Protein AF-A0A6J6MJ21-F1 (afdb_monomer_lite)

Organism: NCBI:txid449393

Structure (mmCIF, N/CA/C/O backbone):
data_AF-A0A6J6MJ21-F1
#
_entry.id   AF-A0A6J6MJ21-F1
#
loop_
_atom_site.group_PDB
_atom_site.id
_atom_site.type_symbol
_atom_site.label_atom_id
_atom_site.label_alt_id
_atom_site.label_comp_id
_atom_site.label_asym_id
_atom_site.label_entity_id
_atom_site.label_seq_id
_atom_site.pdbx_PDB_ins_code
_atom_site.Cartn_x
_atom_site.Cartn_y
_atom_site.Cartn_z
_atom_site.occupancy
_atom_site.B_iso_or_equiv
_atom_site.auth_seq_id
_atom_site.auth_comp_id
_atom_site.auth_asym_id
_atom_site.auth_atom_id
_atom_site.pdbx_PDB_model_num
ATOM 1 N N . MET A 1 1 ? -15.163 4.787 15.347 1.00 87.69 1 MET A N 1
ATOM 2 C CA . MET A 1 1 ? -14.493 4.400 16.599 1.00 87.69 1 MET A CA 1
ATOM 3 C C . MET A 1 1 ? -15.263 3.342 17.359 1.00 87.69 1 MET A C 1
ATOM 5 O O . MET A 1 1 ? -14.630 2.357 17.678 1.00 87.69 1 MET A O 1
ATOM 9 N N . ILE A 1 2 ? -16.576 3.488 17.597 1.00 92.56 2 ILE A N 1
ATOM 10 C CA . ILE A 1 2 ? -17.395 2.430 18.234 1.00 92.56 2 ILE A CA 1
ATOM 11 C C . ILE A 1 2 ? -17.292 1.111 17.453 1.00 92.56 2 ILE A C 1
ATOM 13 O O . ILE A 1 2 ? -16.678 0.180 17.941 1.00 92.56 2 ILE A O 1
ATOM 17 N N . GLU A 1 3 ? -17.732 1.091 16.193 1.00 94.50 3 GLU A N 1
ATOM 18 C CA . GLU A 1 3 ? -17.704 -0.125 15.356 1.00 94.50 3 GLU A CA 1
ATOM 19 C C . GLU A 1 3 ? -16.303 -0.737 15.196 1.00 94.50 3 GLU A C 1
ATOM 21 O O . GLU A 1 3 ? -16.155 -1.952 15.185 1.00 94.50 3 GLU A O 1
ATOM 26 N N . ILE A 1 4 ? -15.259 0.096 15.097 1.00 91.94 4 ILE A N 1
ATOM 27 C CA . ILE A 1 4 ? -13.866 -0.373 15.001 1.00 91.94 4 ILE A CA 1
ATOM 28 C C . ILE A 1 4 ? -13.448 -1.057 16.309 1.00 91.94 4 ILE A C 1
ATOM 30 O O . ILE A 1 4 ? -12.851 -2.125 16.263 1.00 91.94 4 ILE A O 1
ATOM 34 N N . ALA A 1 5 ? -13.773 -0.464 17.463 1.00 93.38 5 ALA A N 1
ATOM 35 C CA . ALA A 1 5 ? -13.488 -1.043 18.775 1.00 93.38 5 ALA A CA 1
ATOM 36 C C . ALA A 1 5 ? -14.242 -2.362 18.979 1.00 93.38 5 ALA A C 1
ATOM 38 O O . ALA A 1 5 ? -13.639 -3.348 19.397 1.00 93.38 5 ALA A O 1
ATOM 39 N N . ASP A 1 6 ? -15.527 -2.383 18.621 1.00 95.62 6 ASP A N 1
ATOM 40 C CA . ASP A 1 6 ? -16.387 -3.554 18.758 1.00 95.62 6 ASP A CA 1
ATOM 41 C C . ASP A 1 6 ? -15.892 -4.702 17.864 1.00 95.62 6 ASP A C 1
ATOM 43 O O . ASP A 1 6 ? -15.687 -5.814 18.347 1.00 95.62 6 ASP A O 1
ATOM 47 N N . ASN A 1 7 ? -15.599 -4.443 16.584 1.00 94.94 7 ASN A N 1
ATOM 48 C CA . ASN A 1 7 ? -15.073 -5.464 15.671 1.00 94.94 7 ASN A CA 1
ATOM 49 C C . ASN A 1 7 ? -13.684 -5.964 16.087 1.00 94.94 7 ASN A C 1
ATOM 51 O O . ASN A 1 7 ? -13.403 -7.155 15.984 1.00 94.94 7 ASN A O 1
ATOM 55 N N . ALA A 1 8 ? -12.821 -5.071 16.576 1.00 92.38 8 ALA A N 1
ATOM 56 C CA . ALA A 1 8 ? -11.487 -5.430 17.052 1.00 92.38 8 ALA A CA 1
ATOM 57 C C . ALA A 1 8 ? -11.488 -6.042 18.466 1.00 92.38 8 ALA A C 1
ATOM 59 O O . ALA A 1 8 ? -10.429 -6.439 18.945 1.00 92.38 8 ALA A O 1
ATOM 60 N N . GLN A 1 9 ? -12.647 -6.120 19.136 1.00 95.81 9 GLN A N 1
ATOM 61 C CA . GLN A 1 9 ? -12.798 -6.633 20.503 1.00 95.81 9 GLN A CA 1
ATOM 62 C C . GLN A 1 9 ? -11.875 -5.925 21.516 1.00 95.81 9 GLN A C 1
ATOM 64 O O . GLN A 1 9 ? -11.331 -6.538 22.435 1.00 95.81 9 GLN A O 1
ATOM 69 N N . VAL A 1 10 ? -11.708 -4.609 21.362 1.00 94.44 10 VAL A N 1
ATOM 70 C CA . VAL A 1 10 ? -10.941 -3.754 22.281 1.00 94.44 10 VAL A CA 1
ATOM 71 C C . VAL A 1 10 ? -11.827 -2.665 22.867 1.00 94.44 10 VAL A C 1
ATOM 73 O O . VAL A 1 10 ? -12.847 -2.285 22.297 1.00 94.44 10 VAL A O 1
ATOM 76 N N . SER A 1 11 ? -11.434 -2.104 24.011 1.00 95.50 11 SER A N 1
ATOM 77 C CA . SER A 1 11 ? -12.180 -0.978 24.571 1.00 95.50 11 SER A CA 1
ATOM 78 C C . SER A 1 11 ? -12.059 0.262 23.676 1.00 95.50 11 SER A C 1
ATOM 80 O O . SER A 1 11 ? -11.003 0.546 23.104 1.00 95.50 11 SER A O 1
ATOM 82 N N . ARG A 1 12 ? -13.117 1.081 23.623 1.00 93.31 12 ARG A N 1
ATOM 83 C CA . ARG A 1 12 ? -13.054 2.396 22.962 1.00 93.31 12 ARG A CA 1
ATOM 84 C C . ARG A 1 12 ? -11.950 3.278 23.546 1.00 93.31 12 ARG A C 1
ATOM 86 O O . ARG A 1 12 ? -11.306 4.004 22.798 1.00 93.31 12 ARG A O 1
ATOM 93 N N . ALA A 1 13 ? -11.743 3.210 24.864 1.00 94.19 13 ALA A N 1
ATOM 94 C CA . ALA A 1 13 ? -10.707 3.972 25.555 1.00 94.19 13 ALA A CA 1
ATOM 95 C C . ALA A 1 13 ? -9.310 3.621 25.028 1.00 94.19 13 ALA A C 1
ATOM 97 O O . ALA A 1 13 ? -8.523 4.521 24.764 1.00 94.19 13 ALA A O 1
ATOM 98 N N . THR A 1 14 ? -9.039 2.336 24.777 1.00 94.44 14 THR A N 1
ATOM 99 C CA . THR A 1 14 ? -7.788 1.886 24.155 1.00 94.44 14 THR A CA 1
ATOM 100 C C . THR A 1 14 ? -7.574 2.574 22.812 1.00 94.44 14 THR A C 1
ATOM 102 O O . THR A 1 14 ? -6.519 3.157 22.598 1.00 94.44 14 THR A O 1
ATOM 105 N N . LEU A 1 15 ? -8.577 2.581 21.927 1.00 91.62 15 LEU A N 1
ATOM 106 C CA . LEU A 1 15 ? -8.420 3.241 20.633 1.00 91.62 15 LEU A CA 1
ATOM 107 C C . LEU A 1 15 ? -8.208 4.748 20.766 1.00 91.62 15 LEU A C 1
ATOM 109 O O . LEU A 1 15 ? -7.314 5.262 20.114 1.00 91.62 15 LEU A O 1
ATOM 113 N N . TYR A 1 16 ? -8.960 5.449 21.618 1.00 92.25 16 TYR A N 1
ATOM 114 C CA . TYR A 1 16 ? -8.779 6.896 21.791 1.00 92.25 16 TYR A CA 1
ATOM 115 C C . TYR A 1 16 ? -7.427 7.281 22.398 1.00 92.25 16 TYR A C 1
ATOM 117 O O . TYR A 1 16 ? -6.943 8.381 22.143 1.00 92.25 16 TYR A O 1
ATOM 125 N N . ASN A 1 17 ? -6.805 6.383 23.167 1.00 93.50 17 ASN A N 1
ATOM 126 C CA . ASN A 1 17 ? -5.461 6.601 23.699 1.00 93.50 17 ASN A CA 1
ATOM 127 C C . ASN A 1 17 ? -4.386 6.586 22.602 1.00 93.50 17 ASN A C 1
ATOM 129 O O . ASN A 1 17 ? -3.343 7.210 22.775 1.00 93.50 17 ASN A O 1
ATOM 133 N N . HIS A 1 18 ? -4.627 5.879 21.493 1.00 92.19 18 HIS A N 1
ATOM 134 C CA . HIS A 1 18 ? -3.663 5.730 20.399 1.00 92.19 18 HIS A CA 1
ATOM 135 C C . HIS A 1 18 ? -4.037 6.538 19.149 1.00 92.19 18 HIS A C 1
ATOM 137 O O . HIS A 1 18 ? -3.158 7.035 18.453 1.00 92.19 18 HIS A O 1
ATOM 143 N N . PHE A 1 19 ? -5.332 6.706 18.883 1.00 94.62 19 PHE A N 1
ATOM 144 C CA . PHE A 1 19 ? -5.879 7.306 17.673 1.00 94.62 19 PHE A CA 1
ATOM 145 C C . PHE A 1 19 ? -7.007 8.271 18.028 1.00 94.62 19 PHE A C 1
ATOM 147 O O . PHE A 1 19 ? -8.044 7.892 18.580 1.00 94.62 19 PHE A O 1
ATOM 154 N N . ARG A 1 20 ? -6.807 9.547 17.699 1.00 88.38 20 ARG A N 1
ATOM 155 C CA . ARG A 1 20 ? -7.718 10.633 18.074 1.00 88.38 20 ARG A CA 1
ATOM 156 C C . ARG A 1 20 ? -9.072 10.531 17.367 1.00 88.38 20 ARG A C 1
ATOM 158 O O . ARG A 1 20 ? -10.106 10.865 17.946 1.00 88.38 20 ARG A O 1
ATOM 165 N N . ASP A 1 21 ? -9.066 10.053 16.130 1.00 91.75 21 ASP A N 1
ATOM 166 C CA . ASP A 1 21 ? -10.221 9.965 15.239 1.00 91.75 21 ASP A CA 1
ATOM 167 C C . ASP A 1 21 ? -10.061 8.820 14.222 1.00 91.75 21 ASP A C 1
ATOM 169 O O . ASP A 1 21 ? -9.051 8.116 14.189 1.00 91.75 21 ASP A O 1
ATOM 173 N N . 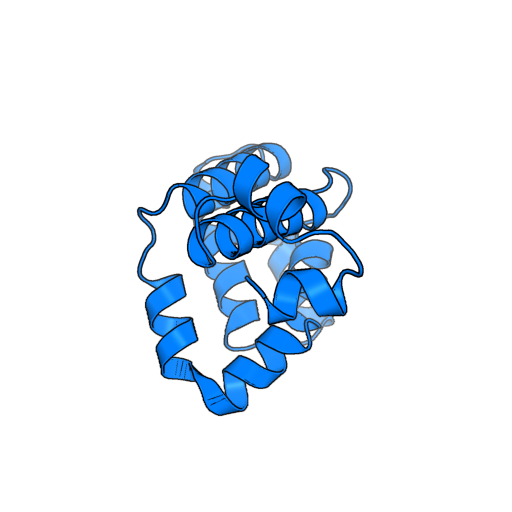LYS A 1 22 ? -11.089 8.609 13.389 1.00 89.12 22 LYS A N 1
ATOM 174 C CA . LYS A 1 22 ? -11.071 7.555 12.362 1.00 89.12 22 LYS A CA 1
ATOM 175 C C . LYS A 1 22 ? -9.959 7.771 11.327 1.00 89.12 22 LYS A C 1
ATOM 177 O O . LYS A 1 22 ? -9.432 6.792 10.813 1.00 89.12 22 LYS A O 1
ATOM 182 N N . GLU A 1 23 ? -9.624 9.022 11.028 1.00 90.56 23 GLU A N 1
ATOM 183 C CA . GLU A 1 23 ? -8.601 9.371 10.044 1.00 90.56 23 GLU A CA 1
ATOM 184 C C . GLU A 1 23 ? -7.215 8.940 10.527 1.00 90.56 23 GLU A C 1
ATOM 186 O O . GLU A 1 23 ? -6.493 8.273 9.795 1.00 90.56 23 GLU A O 1
ATOM 191 N N . SER A 1 24 ? -6.887 9.189 11.797 1.00 91.56 24 SER A N 1
ATOM 192 C CA . SER A 1 24 ? -5.631 8.732 12.400 1.00 91.56 24 SER A CA 1
ATOM 193 C C . SER A 1 24 ? -5.488 7.203 12.425 1.00 91.56 24 SER A C 1
ATOM 195 O O . SER A 1 24 ? -4.385 6.699 12.229 1.00 91.56 24 SER A O 1
ATOM 197 N N . VAL A 1 25 ? -6.592 6.456 12.580 1.00 93.69 25 VAL A N 1
ATOM 198 C CA . VAL A 1 25 ? -6.590 4.986 12.436 1.00 93.69 25 VAL A CA 1
ATOM 199 C C . VAL A 1 25 ? -6.276 4.581 10.996 1.00 93.69 25 VAL A C 1
ATOM 201 O O . VAL A 1 25 ? -5.432 3.718 10.775 1.00 93.69 25 VAL A O 1
ATOM 204 N N . LEU A 1 26 ? -6.945 5.196 10.015 1.00 90.62 26 LEU A N 1
ATOM 205 C CA . LEU A 1 26 ? -6.722 4.898 8.598 1.00 90.62 26 LEU A CA 1
ATOM 206 C C . LEU A 1 26 ? -5.293 5.233 8.175 1.00 90.62 26 LEU A C 1
ATOM 208 O O . LEU A 1 26 ? -4.662 4.445 7.481 1.00 90.62 26 LEU A O 1
ATOM 212 N N . ARG A 1 27 ? -4.760 6.365 8.635 1.00 91.19 27 ARG A N 1
ATOM 213 C CA . ARG A 1 27 ? -3.384 6.766 8.357 1.00 91.19 27 ARG A CA 1
ATOM 214 C C . ARG A 1 27 ? -2.384 5.756 8.906 1.00 91.19 27 ARG A C 1
ATOM 216 O O . ARG A 1 27 ? -1.510 5.319 8.168 1.00 91.19 27 ARG A O 1
ATOM 223 N N . ALA A 1 28 ? -2.555 5.334 10.158 1.00 93.19 28 ALA A N 1
ATOM 224 C CA . ALA A 1 28 ? -1.701 4.318 10.767 1.00 93.19 28 ALA A CA 1
ATOM 225 C C . ALA A 1 28 ? -1.804 2.960 10.054 1.00 93.19 28 ALA A C 1
ATOM 227 O O . ALA A 1 28 ? -0.797 2.275 9.897 1.00 93.19 28 ALA A O 1
ATOM 228 N N . LEU A 1 29 ? -2.999 2.588 9.581 1.00 92.94 29 LEU A N 1
ATOM 229 C CA . LEU A 1 29 ? -3.178 1.402 8.747 1.00 92.94 29 LEU A CA 1
ATOM 230 C C . LEU A 1 29 ? -2.398 1.532 7.434 1.00 92.94 29 LEU A C 1
ATOM 232 O O . LEU A 1 29 ? -1.657 0.624 7.092 1.00 92.94 29 LEU A O 1
ATOM 236 N N . ILE A 1 30 ? -2.508 2.656 6.722 1.00 91.94 30 ILE A N 1
ATOM 237 C CA . ILE A 1 30 ? -1.782 2.858 5.458 1.00 91.94 30 ILE A CA 1
ATOM 238 C C . ILE A 1 30 ? -0.266 2.843 5.687 1.00 91.94 30 ILE A C 1
ATOM 240 O O . ILE A 1 30 ? 0.457 2.220 4.915 1.00 91.94 30 ILE A O 1
ATOM 244 N N . GLU A 1 31 ? 0.230 3.479 6.751 1.00 93.88 31 GLU A N 1
ATOM 245 C CA . GLU A 1 31 ? 1.651 3.419 7.124 1.00 93.88 31 GLU A CA 1
ATOM 246 C C . GLU A 1 31 ? 2.115 1.978 7.356 1.00 93.88 31 GLU A C 1
ATOM 248 O O . GLU A 1 31 ? 3.162 1.575 6.845 1.00 93.88 31 GLU A O 1
ATOM 253 N N . PHE A 1 32 ? 1.319 1.193 8.086 1.00 94.88 32 PHE A N 1
ATOM 254 C CA . PHE A 1 32 ? 1.588 -0.221 8.322 1.00 94.88 32 PHE A CA 1
ATOM 255 C C . PHE A 1 32 ? 1.580 -1.030 7.018 1.00 94.88 32 PHE A C 1
ATOM 257 O O . PHE A 1 32 ? 2.514 -1.788 6.773 1.00 94.88 32 PHE A O 1
ATOM 264 N N . GLU A 1 33 ? 0.583 -0.841 6.153 1.00 94.06 33 GLU A N 1
ATOM 265 C CA . GLU A 1 33 ? 0.489 -1.544 4.868 1.00 94.06 33 GLU A CA 1
ATOM 266 C C . GLU A 1 33 ? 1.651 -1.189 3.932 1.00 94.06 33 GLU A C 1
ATOM 268 O O . GLU A 1 33 ? 2.210 -2.072 3.286 1.00 94.06 33 GLU A O 1
ATOM 273 N N . ILE A 1 34 ? 2.086 0.077 3.892 1.00 93.50 34 ILE A N 1
ATOM 274 C CA . ILE A 1 34 ? 3.284 0.480 3.142 1.00 93.50 34 ILE A CA 1
ATOM 275 C C . ILE A 1 34 ? 4.516 -0.240 3.703 1.00 93.50 34 ILE A C 1
ATOM 277 O O . ILE A 1 34 ? 5.287 -0.810 2.934 1.00 93.50 34 ILE A O 1
ATOM 281 N N . ALA A 1 35 ? 4.696 -0.272 5.024 1.00 93.00 35 ALA A N 1
ATOM 282 C CA . ALA A 1 35 ? 5.823 -0.976 5.636 1.00 93.00 35 ALA A CA 1
ATOM 283 C C . ALA A 1 35 ? 5.809 -2.486 5.325 1.00 93.00 35 ALA A C 1
ATOM 285 O O . ALA A 1 35 ? 6.850 -3.063 5.024 1.00 93.00 35 ALA A O 1
ATOM 286 N N . GLN A 1 36 ? 4.632 -3.115 5.337 1.00 94.38 36 GLN A N 1
ATOM 287 C CA . GLN A 1 36 ? 4.461 -4.529 4.995 1.00 94.38 36 GLN A CA 1
ATOM 288 C C . GLN A 1 36 ? 4.675 -4.808 3.504 1.00 94.38 36 GLN A C 1
ATOM 290 O O . GLN A 1 36 ? 5.182 -5.868 3.131 1.00 94.38 36 GLN A O 1
ATOM 295 N N . LEU A 1 37 ? 4.268 -3.882 2.636 1.00 95.25 37 LEU A N 1
ATOM 296 C CA . LEU A 1 37 ? 4.471 -3.987 1.197 1.00 95.25 37 LEU A CA 1
ATOM 297 C C . LEU A 1 37 ? 5.956 -3.859 0.840 1.00 95.25 37 LEU A C 1
ATOM 299 O O . LEU A 1 37 ? 6.434 -4.589 -0.026 1.00 95.25 37 LEU A O 1
ATOM 303 N N . PHE A 1 38 ? 6.676 -2.979 1.534 1.00 94.62 38 PHE A N 1
ATOM 304 C CA . PHE A 1 38 ? 8.110 -2.747 1.384 1.00 94.62 38 PHE A CA 1
ATOM 305 C C . PHE A 1 38 ? 8.912 -3.356 2.543 1.00 94.62 38 PHE A C 1
ATOM 307 O O . PHE A 1 38 ? 9.739 -2.689 3.162 1.00 94.62 38 PHE A O 1
ATOM 314 N N . ASP A 1 39 ? 8.710 -4.649 2.803 1.00 92.00 39 ASP A N 1
ATOM 315 C CA . ASP A 1 39 ? 9.383 -5.398 3.880 1.00 92.00 39 ASP A CA 1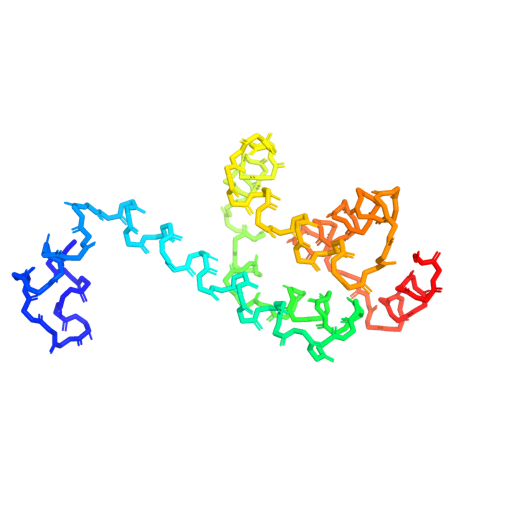
ATOM 316 C C . ASP A 1 39 ? 10.919 -5.533 3.721 1.00 92.00 39 ASP A C 1
ATOM 318 O O . ASP A 1 39 ? 11.589 -6.129 4.564 1.00 92.00 39 ASP A O 1
ATOM 322 N N . GLY A 1 40 ? 11.489 -4.989 2.639 1.00 90.69 40 GLY A N 1
ATOM 323 C CA . GLY A 1 40 ? 12.916 -5.036 2.311 1.00 90.69 40 GLY A CA 1
ATOM 324 C C . GLY A 1 40 ? 13.374 -6.343 1.661 1.00 90.69 40 GLY A C 1
ATOM 325 O O . GLY A 1 40 ? 14.529 -6.446 1.255 1.00 90.69 40 GLY A O 1
ATOM 326 N N . THR A 1 41 ? 12.489 -7.332 1.538 1.00 93.25 41 THR A N 1
ATOM 327 C CA . THR A 1 41 ? 12.778 -8.627 0.907 1.00 93.25 41 THR A CA 1
ATOM 328 C C . THR A 1 41 ? 12.137 -8.762 -0.467 1.00 93.25 41 THR A C 1
ATOM 330 O O . THR A 1 41 ? 12.665 -9.478 -1.319 1.00 93.25 41 THR A O 1
ATOM 333 N N . ARG A 1 42 ? 11.017 -8.066 -0.696 1.00 96.50 42 ARG A N 1
ATOM 334 C CA . ARG A 1 42 ? 10.300 -8.116 -1.969 1.00 96.50 42 ARG A CA 1
ATOM 335 C C . ARG A 1 42 ? 11.018 -7.351 -3.068 1.00 96.50 42 ARG A C 1
ATOM 337 O O . ARG A 1 42 ? 11.424 -6.203 -2.893 1.00 96.50 42 ARG A O 1
ATOM 344 N N . SER A 1 43 ? 11.089 -7.970 -4.238 1.00 97.00 43 SER A N 1
ATOM 345 C CA . SER A 1 43 ? 11.483 -7.303 -5.474 1.00 97.00 43 SER A CA 1
ATOM 346 C C . SER A 1 43 ? 10.358 -6.414 -6.019 1.00 97.00 43 SER A C 1
ATOM 348 O O . SER A 1 43 ? 9.192 -6.517 -5.624 1.00 97.00 43 SER A O 1
ATOM 350 N N . LEU A 1 44 ? 10.700 -5.526 -6.956 1.00 97.69 44 LEU A N 1
ATOM 351 C CA . LEU A 1 44 ? 9.754 -4.573 -7.540 1.00 97.69 44 LEU A CA 1
ATOM 352 C C . LEU A 1 44 ? 8.560 -5.266 -8.233 1.00 97.69 44 LEU A C 1
ATOM 354 O O . LEU A 1 44 ? 7.425 -4.806 -8.104 1.00 97.69 44 LEU A O 1
ATOM 358 N N . ASP A 1 45 ? 8.781 -6.398 -8.908 1.00 98.19 45 ASP A N 1
ATOM 359 C CA . ASP A 1 45 ? 7.714 -7.211 -9.505 1.00 98.19 45 ASP A CA 1
ATOM 360 C C . ASP A 1 45 ? 6.803 -7.842 -8.443 1.00 98.19 45 ASP A C 1
ATOM 362 O O . ASP A 1 45 ? 5.584 -7.843 -8.602 1.00 98.19 45 ASP A O 1
ATOM 366 N N . GLN A 1 46 ? 7.359 -8.320 -7.326 1.00 98.00 46 GLN A N 1
ATOM 367 C CA . GLN A 1 46 ? 6.571 -8.881 -6.225 1.00 98.00 46 GLN A CA 1
ATOM 368 C C . GLN A 1 46 ? 5.686 -7.818 -5.566 1.00 98.00 46 GLN A C 1
ATOM 370 O O . GLN A 1 46 ? 4.528 -8.09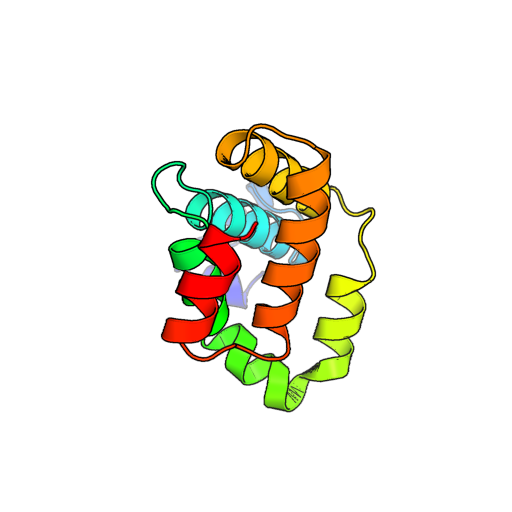3 -5.248 1.00 98.00 46 GLN A O 1
ATOM 375 N N . ILE A 1 47 ? 6.198 -6.594 -5.412 1.00 98.25 47 ILE A N 1
ATOM 376 C CA . ILE A 1 47 ? 5.424 -5.442 -4.929 1.00 98.25 47 ILE A CA 1
ATOM 377 C C . ILE A 1 47 ? 4.278 -5.127 -5.898 1.00 98.25 47 ILE A C 1
ATOM 379 O O . ILE A 1 47 ? 3.125 -5.010 -5.481 1.00 98.25 47 ILE A O 1
ATOM 383 N N . ALA A 1 48 ? 4.563 -5.049 -7.199 1.00 98.25 48 ALA A N 1
ATOM 384 C CA . ALA A 1 48 ? 3.557 -4.795 -8.228 1.00 98.25 48 ALA A CA 1
ATOM 385 C C . ALA A 1 48 ? 2.460 -5.869 -8.276 1.00 98.25 48 ALA A C 1
ATOM 387 O O . ALA A 1 48 ? 1.275 -5.542 -8.388 1.00 98.25 48 ALA A O 1
ATOM 388 N N . LEU A 1 49 ? 2.833 -7.146 -8.158 1.00 98.12 49 LEU A N 1
ATOM 389 C CA . LEU A 1 49 ? 1.886 -8.260 -8.107 1.00 98.12 49 LEU A CA 1
ATOM 390 C C . LEU A 1 49 ? 1.020 -8.212 -6.845 1.00 98.12 49 LEU A C 1
ATOM 392 O O . LEU A 1 49 ? -0.182 -8.458 -6.936 1.00 98.12 49 LEU 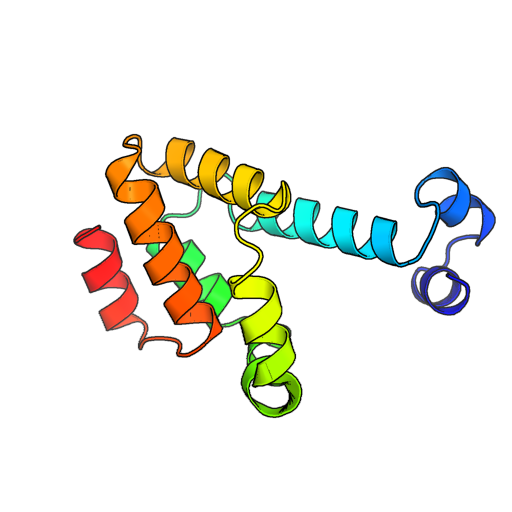A O 1
ATOM 396 N N . ALA A 1 50 ? 1.594 -7.848 -5.695 1.00 97.56 50 ALA A N 1
ATOM 397 C CA . ALA A 1 50 ? 0.840 -7.677 -4.455 1.00 97.56 50 ALA A CA 1
ATOM 398 C C . ALA A 1 50 ? -0.212 -6.561 -4.581 1.00 97.56 50 ALA A C 1
ATOM 400 O O . ALA A 1 50 ? -1.376 -6.787 -4.262 1.00 97.56 50 ALA A O 1
ATOM 401 N N . ILE A 1 51 ? 0.162 -5.399 -5.133 1.00 96.94 51 ILE A N 1
ATOM 402 C CA . ILE A 1 51 ? -0.778 -4.297 -5.416 1.00 96.94 51 ILE A CA 1
ATOM 403 C C . ILE A 1 51 ? -1.878 -4.750 -6.388 1.00 96.94 51 ILE A C 1
ATOM 405 O O . ILE A 1 51 ? -3.060 -4.471 -6.188 1.00 96.94 51 ILE A O 1
ATOM 409 N N . SER A 1 52 ? -1.497 -5.463 -7.448 1.00 97.12 52 SER A N 1
ATOM 410 C CA . SER A 1 52 ? -2.420 -5.926 -8.492 1.00 97.12 52 SER A CA 1
ATOM 411 C C . SER A 1 52 ? -3.481 -6.890 -7.956 1.00 97.12 52 SER A C 1
ATOM 413 O O . SER A 1 52 ? -4.647 -6.817 -8.358 1.00 97.12 52 SER A O 1
ATOM 415 N N . ALA A 1 53 ? -3.071 -7.787 -7.055 1.00 96.56 53 ALA A N 1
ATOM 416 C CA . ALA A 1 53 ? -3.909 -8.828 -6.472 1.00 96.56 53 ALA A CA 1
ATOM 417 C C . ALA A 1 53 ? -4.796 -8.337 -5.315 1.00 96.56 53 ALA A C 1
ATOM 419 O O . ALA A 1 53 ? -5.669 -9.085 -4.869 1.00 96.56 53 ALA A O 1
ATOM 420 N N . ASP A 1 54 ? -4.599 -7.108 -4.832 1.00 96.69 54 ASP A N 1
ATOM 421 C CA . ASP A 1 54 ? -5.351 -6.594 -3.696 1.00 96.69 54 ASP A CA 1
ATOM 422 C C . ASP A 1 54 ? -6.853 -6.470 -4.006 1.00 96.69 54 ASP A C 1
ATOM 424 O O . ASP A 1 54 ? -7.291 -5.813 -4.959 1.00 96.69 54 ASP A O 1
ATOM 428 N N . SER A 1 55 ? -7.658 -7.128 -3.173 1.00 95.88 55 SER A N 1
ATOM 429 C CA . SER A 1 55 ? -9.107 -7.211 -3.356 1.00 95.88 55 SER A CA 1
ATOM 430 C C . SER A 1 55 ? -9.831 -5.888 -3.094 1.00 95.88 55 SER A C 1
ATOM 432 O O . SER A 1 55 ? -10.843 -5.619 -3.750 1.00 95.88 55 SER A O 1
ATOM 434 N N . ALA A 1 56 ? -9.314 -5.046 -2.193 1.00 93.00 56 ALA A N 1
ATOM 435 C CA . ALA A 1 56 ? -9.899 -3.748 -1.887 1.00 93.00 56 ALA A CA 1
ATOM 436 C C . ALA A 1 56 ? -9.657 -2.781 -3.048 1.00 93.00 56 ALA A C 1
ATOM 438 O O . ALA A 1 56 ? -10.608 -2.188 -3.553 1.00 93.00 56 ALA A O 1
ATOM 439 N N . LEU A 1 57 ? -8.432 -2.722 -3.574 1.00 94.94 57 LEU A N 1
ATOM 440 C CA . LEU A 1 57 ? -8.111 -1.978 -4.790 1.00 94.94 57 LEU A CA 1
ATOM 441 C C . LEU A 1 57 ? -8.913 -2.498 -5.989 1.00 94.94 57 LEU A C 1
ATOM 443 O O . LEU A 1 57 ? -9.439 -1.706 -6.769 1.00 94.94 57 LEU A O 1
ATOM 447 N N . ALA A 1 58 ? -9.086 -3.818 -6.119 1.00 96.38 58 ALA A N 1
ATOM 448 C CA . ALA A 1 58 ? -9.929 -4.399 -7.163 1.00 96.38 58 ALA A CA 1
ATOM 449 C C . ALA A 1 58 ? -11.393 -3.960 -7.057 1.00 96.38 58 ALA A C 1
ATOM 451 O O . ALA A 1 58 ? -12.032 -3.719 -8.084 1.00 96.38 58 ALA A O 1
ATOM 452 N N . GLN A 1 59 ? -11.929 -3.857 -5.841 1.00 96.50 59 GLN A N 1
ATOM 453 C CA . GLN A 1 59 ? -13.271 -3.337 -5.611 1.00 96.50 59 GLN A CA 1
ATOM 454 C C . GLN A 1 59 ? -13.346 -1.840 -5.918 1.00 96.50 59 GLN A C 1
ATOM 456 O O . GLN A 1 59 ? -14.217 -1.431 -6.683 1.00 96.50 59 GLN A O 1
ATOM 461 N N . MET A 1 60 ? -12.395 -1.046 -5.427 1.00 95.56 60 MET A N 1
ATOM 462 C CA . MET A 1 60 ? -12.351 0.397 -5.663 1.00 95.56 60 MET A CA 1
ATOM 463 C C . MET A 1 60 ? -12.229 0.745 -7.150 1.00 95.56 60 MET A C 1
ATOM 465 O O . MET A 1 60 ? -12.866 1.686 -7.610 1.00 95.56 60 MET A O 1
ATOM 469 N N . ARG A 1 61 ? -11.497 -0.041 -7.949 1.00 95.19 61 ARG A N 1
ATOM 470 C CA . ARG A 1 61 ? -11.468 0.126 -9.414 1.00 95.19 61 ARG A CA 1
ATOM 471 C C . ARG A 1 61 ? -12.858 0.013 -10.052 1.00 95.19 61 ARG A C 1
ATOM 473 O O . ARG A 1 61 ? -13.109 0.656 -11.067 1.00 95.19 61 ARG A O 1
ATOM 480 N N . ARG A 1 62 ? -13.752 -0.805 -9.485 1.00 95.62 62 ARG A N 1
ATOM 481 C CA . ARG A 1 62 ? -15.111 -1.028 -10.006 1.00 95.62 62 ARG A CA 1
ATOM 482 C C . ARG A 1 62 ? -16.116 0.008 -9.513 1.00 95.62 62 ARG A C 1
ATOM 484 O O . ARG A 1 62 ? -16.977 0.404 -10.291 1.00 95.62 62 ARG A O 1
ATOM 491 N N . SER A 1 63 ? -16.045 0.397 -8.240 1.00 95.56 63 SER A N 1
ATOM 492 C CA . SER A 1 63 ? -17.058 1.254 -7.604 1.00 95.56 63 SER A CA 1
ATOM 493 C C . SER A 1 63 ? -16.599 2.681 -7.307 1.00 95.56 63 SER A C 1
ATOM 495 O O . SER A 1 63 ? -17.429 3.583 -7.288 1.00 95.56 63 SER A O 1
ATOM 497 N N . ASP A 1 64 ? -15.298 2.909 -7.127 1.00 94.00 64 ASP A N 1
ATOM 498 C CA . ASP A 1 64 ? -14.753 4.086 -6.437 1.00 94.00 64 ASP A CA 1
ATOM 499 C C . ASP A 1 64 ? -13.598 4.750 -7.210 1.00 94.00 64 ASP A C 1
ATOM 501 O O . ASP A 1 64 ? -12.656 5.293 -6.628 1.00 94.00 64 ASP A O 1
ATOM 505 N N . GLY A 1 65 ? -13.658 4.735 -8.546 1.00 90.38 65 GLY A N 1
ATOM 506 C CA . GLY A 1 65 ? -12.578 5.243 -9.404 1.00 90.38 65 GLY A CA 1
ATOM 507 C C . GLY A 1 65 ? -12.199 6.708 -9.143 1.00 90.38 65 GLY A C 1
ATOM 508 O O . GLY A 1 65 ? -11.019 7.053 -9.176 1.00 90.38 65 GLY A O 1
ATOM 509 N N . ALA A 1 66 ? -13.173 7.565 -8.813 1.00 92.00 66 ALA A N 1
ATOM 510 C CA . ALA A 1 66 ? -12.916 8.966 -8.465 1.00 92.00 66 ALA A CA 1
ATOM 511 C C . ALA A 1 66 ? -12.115 9.112 -7.159 1.00 92.00 66 ALA A C 1
ATOM 513 O O . ALA A 1 66 ? -11.245 9.973 -7.060 1.00 92.00 66 ALA A O 1
ATOM 514 N N . ILE A 1 67 ? -12.371 8.244 -6.175 1.00 90.38 67 ILE A N 1
ATOM 515 C CA . ILE A 1 67 ? -11.631 8.236 -4.909 1.00 90.38 67 ILE A CA 1
ATOM 516 C C . ILE A 1 67 ? -10.185 7.802 -5.166 1.00 90.38 67 ILE A C 1
ATOM 518 O O . ILE A 1 67 ? -9.264 8.479 -4.715 1.00 90.38 67 ILE A O 1
ATOM 522 N N . LEU A 1 68 ? -9.973 6.734 -5.947 1.00 90.56 68 LEU A N 1
ATOM 523 C CA . LEU A 1 68 ? -8.624 6.297 -6.328 1.00 90.56 68 LEU A CA 1
ATOM 524 C C . LEU A 1 68 ? -7.842 7.399 -7.057 1.00 90.56 68 LEU A C 1
ATOM 526 O O . LEU A 1 68 ? -6.671 7.622 -6.755 1.00 90.56 68 LEU A O 1
ATOM 530 N N . ALA A 1 69 ? -8.484 8.107 -7.989 1.00 89.56 69 ALA A N 1
ATOM 531 C CA . ALA A 1 69 ? -7.854 9.198 -8.728 1.00 89.56 69 ALA A CA 1
ATOM 532 C C . ALA A 1 69 ? -7.442 10.364 -7.815 1.00 89.56 69 ALA A C 1
ATOM 534 O O . ALA A 1 69 ? -6.340 10.895 -7.963 1.00 89.56 69 ALA A O 1
ATOM 535 N N . ASN A 1 70 ? -8.286 10.730 -6.846 1.00 89.06 70 ASN A N 1
ATOM 536 C CA . ASN A 1 70 ? -7.961 11.771 -5.871 1.00 89.06 70 ASN A CA 1
ATOM 537 C C . ASN A 1 70 ? -6.763 11.364 -5.002 1.00 89.06 70 ASN A C 1
ATOM 539 O O . ASN A 1 70 ? -5.803 12.123 -4.903 1.00 89.06 70 ASN A O 1
ATOM 543 N N . LEU A 1 71 ? -6.760 10.137 -4.467 1.00 84.81 71 LEU A N 1
ATOM 544 C CA . LEU A 1 71 ? -5.654 9.625 -3.645 1.00 84.81 71 LEU A CA 1
ATOM 545 C C . LEU A 1 71 ? -4.317 9.613 -4.401 1.00 84.81 71 LEU A C 1
ATOM 547 O O . LEU A 1 71 ? -3.284 9.987 -3.849 1.00 84.81 71 LEU A O 1
ATOM 551 N N . ALA A 1 72 ? -4.330 9.226 -5.680 1.00 84.69 72 ALA A N 1
ATOM 552 C CA . ALA A 1 72 ? -3.135 9.234 -6.523 1.00 84.69 72 ALA A CA 1
ATOM 553 C C . ALA A 1 72 ? -2.662 10.648 -6.914 1.00 84.69 72 ALA A C 1
ATOM 555 O O . ALA A 1 72 ? -1.515 10.816 -7.327 1.00 84.69 72 ALA A O 1
ATOM 556 N N . SER A 1 73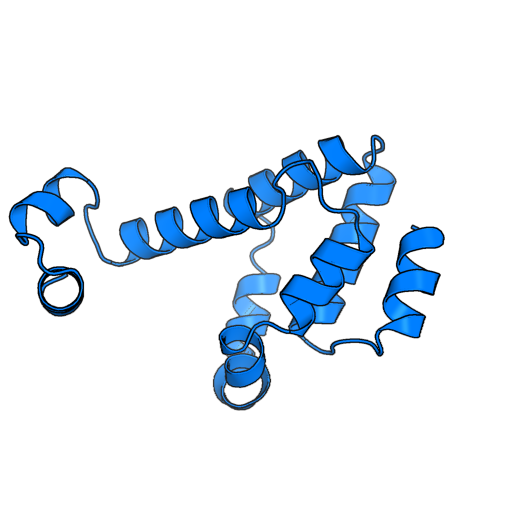 ? -3.529 11.659 -6.795 1.00 84.50 73 SER A N 1
ATOM 557 C CA . SER A 1 73 ? -3.220 13.052 -7.141 1.00 84.50 73 SER A CA 1
ATOM 558 C C . SER A 1 73 ? -2.609 13.839 -5.975 1.00 84.50 73 SER A C 1
ATOM 560 O O . SER A 1 73 ? -1.917 14.832 -6.204 1.00 84.50 73 SER A O 1
ATOM 562 N N . GLU A 1 74 ? -2.794 13.396 -4.729 1.00 81.12 74 GLU A N 1
ATOM 563 C CA . GLU A 1 74 ? -2.266 14.053 -3.521 1.00 81.12 74 GLU A CA 1
ATOM 564 C C . GLU A 1 74 ? -0.806 13.677 -3.226 1.00 81.12 74 GLU A C 1
ATOM 566 O O . GLU A 1 74 ? -0.429 13.279 -2.128 1.00 81.12 74 GLU A O 1
ATOM 571 N N . VAL A 1 75 ? 0.061 13.845 -4.222 1.00 71.75 75 VAL A N 1
ATOM 572 C CA . VAL A 1 75 ? 1.459 13.378 -4.205 1.00 71.75 75 VAL A CA 1
ATOM 573 C C . VAL A 1 75 ? 2.336 14.056 -3.128 1.00 71.75 75 VAL A C 1
ATOM 575 O O . VAL A 1 75 ? 3.445 13.590 -2.846 1.00 71.75 75 VAL A O 1
ATOM 578 N N . GLY A 1 76 ? 1.848 15.151 -2.534 1.00 81.06 76 GLY A N 1
ATOM 579 C CA . GLY A 1 76 ? 2.493 15.893 -1.447 1.00 81.06 76 GLY A CA 1
ATOM 580 C C . GLY A 1 76 ? 2.234 15.345 -0.038 1.00 81.06 76 GLY A C 1
ATOM 581 O O . GLY A 1 76 ? 2.854 15.835 0.905 1.00 81.06 76 GLY A O 1
ATOM 582 N N . ASP A 1 77 ? 1.352 14.354 0.126 1.00 88.19 77 ASP A N 1
ATOM 583 C CA . ASP A 1 77 ? 1.103 13.747 1.437 1.00 88.19 77 ASP A CA 1
ATOM 584 C C . ASP A 1 77 ? 2.354 12.996 1.959 1.00 88.19 77 ASP A C 1
ATOM 586 O O . ASP A 1 77 ? 3.035 12.315 1.180 1.00 88.19 77 ASP A O 1
ATOM 590 N N . PRO A 1 78 ? 2.685 13.062 3.267 1.00 90.12 78 PRO A N 1
ATOM 591 C CA . PRO A 1 78 ? 3.848 12.362 3.815 1.00 90.12 78 PRO A CA 1
ATOM 592 C C . PRO A 1 78 ? 3.839 10.834 3.626 1.00 90.12 78 PRO A C 1
ATOM 594 O O . PRO A 1 78 ? 4.908 10.224 3.637 1.00 90.12 78 PRO A O 1
ATOM 597 N N . LEU A 1 79 ? 2.682 10.201 3.416 1.00 90.06 79 LEU A N 1
ATOM 598 C CA . LEU A 1 79 ? 2.592 8.778 3.069 1.00 90.06 79 LEU A CA 1
ATOM 599 C C . LEU A 1 79 ? 3.294 8.478 1.737 1.00 90.06 79 LEU A C 1
ATOM 601 O O . LEU A 1 79 ? 3.982 7.465 1.601 1.00 90.06 79 LEU A O 1
ATOM 605 N N . TRP A 1 80 ? 3.221 9.395 0.769 1.00 91.62 80 TRP A N 1
ATOM 606 C CA . TRP A 1 80 ? 3.967 9.263 -0.480 1.00 91.62 80 TRP A CA 1
ATOM 607 C C . TRP A 1 80 ? 5.470 9.460 -0.283 1.00 91.62 80 TRP A C 1
ATOM 609 O O . TRP A 1 80 ? 6.267 8.848 -0.994 1.00 91.62 80 TRP A O 1
ATOM 619 N N . ALA A 1 81 ? 5.884 10.286 0.682 1.00 92.31 81 ALA A N 1
ATOM 620 C CA . ALA A 1 81 ? 7.293 10.394 1.055 1.00 92.31 81 ALA A CA 1
ATOM 621 C C . ALA A 1 81 ? 7.815 9.080 1.666 1.00 92.31 81 ALA A C 1
ATOM 623 O O . ALA A 1 81 ? 8.930 8.665 1.348 1.00 92.31 81 ALA A O 1
ATOM 624 N N . LEU A 1 82 ? 6.994 8.384 2.465 1.00 92.94 82 LEU A N 1
ATOM 625 C CA . LEU A 1 82 ? 7.323 7.061 3.002 1.00 92.94 82 LEU A CA 1
ATOM 626 C C . LEU A 1 82 ? 7.524 6.031 1.878 1.00 92.94 82 LEU A C 1
ATOM 628 O O . LEU A 1 82 ? 8.559 5.368 1.838 1.00 92.94 82 LEU A O 1
ATOM 632 N N . ALA A 1 83 ? 6.590 5.955 0.924 1.00 93.75 83 ALA A N 1
ATOM 633 C CA . ALA A 1 83 ? 6.700 5.050 -0.222 1.00 93.75 83 ALA A CA 1
ATOM 634 C C . ALA A 1 83 ? 7.944 5.338 -1.085 1.00 93.75 83 ALA A C 1
ATOM 636 O O . ALA A 1 83 ? 8.656 4.417 -1.484 1.00 93.75 83 ALA A O 1
ATOM 637 N N . ARG A 1 84 ? 8.258 6.617 -1.334 1.00 95.00 84 ARG A N 1
ATOM 638 C CA . ARG A 1 84 ? 9.481 7.022 -2.051 1.00 95.00 84 ARG A CA 1
ATOM 639 C C . ARG A 1 84 ? 10.751 6.622 -1.320 1.00 95.00 84 ARG A C 1
ATOM 641 O O . ARG A 1 84 ? 11.686 6.159 -1.961 1.00 95.00 84 ARG A O 1
ATOM 648 N N . SER A 1 85 ? 10.788 6.810 -0.002 1.00 94.75 85 SER A N 1
ATOM 649 C CA . SER A 1 85 ? 11.929 6.415 0.823 1.00 94.75 85 SER A CA 1
ATOM 650 C C . SER A 1 85 ? 12.175 4.908 0.717 1.00 94.75 85 SER A C 1
ATOM 652 O O . SER A 1 85 ? 13.295 4.479 0.450 1.00 94.75 85 SER A O 1
ATOM 654 N N . ALA A 1 86 ? 11.109 4.108 0.809 1.00 95.12 86 ALA A N 1
ATOM 655 C CA . ALA A 1 86 ? 11.189 2.660 0.666 1.00 95.12 86 ALA A CA 1
ATOM 656 C C . ALA A 1 86 ? 11.655 2.226 -0.738 1.00 95.12 86 ALA A C 1
ATOM 658 O O . ALA A 1 86 ? 12.542 1.383 -0.875 1.00 95.12 86 ALA A O 1
ATOM 659 N N . LEU A 1 87 ? 11.121 2.853 -1.791 1.00 96.25 87 LEU A N 1
ATOM 660 C CA . LEU A 1 87 ? 11.568 2.623 -3.168 1.00 96.25 87 LEU A CA 1
ATOM 661 C C . LEU A 1 87 ? 13.025 3.036 -3.387 1.00 96.25 87 LEU A C 1
ATOM 663 O O . LEU A 1 87 ? 13.739 2.366 -4.126 1.00 96.25 87 LEU A O 1
ATOM 667 N N . LEU A 1 88 ? 13.486 4.114 -2.750 1.00 96.81 88 LEU A N 1
ATOM 668 C CA . LEU A 1 88 ? 14.881 4.535 -2.832 1.00 96.81 88 LEU A CA 1
ATOM 669 C C . LEU A 1 88 ? 15.805 3.488 -2.207 1.00 96.81 88 LEU A C 1
ATOM 671 O O . LEU A 1 88 ? 16.840 3.178 -2.790 1.00 96.81 88 LEU A O 1
ATOM 675 N N . THR A 1 89 ? 15.419 2.909 -1.068 1.00 95.94 89 THR A N 1
ATOM 676 C CA . THR A 1 89 ? 16.148 1.788 -0.460 1.00 95.94 89 THR A CA 1
ATOM 677 C C . THR A 1 89 ? 16.204 0.573 -1.388 1.00 95.94 89 THR A C 1
ATOM 679 O O . THR A 1 89 ? 17.252 -0.058 -1.487 1.00 95.94 89 THR A O 1
ATOM 682 N N . LEU A 1 90 ? 15.111 0.270 -2.096 1.00 95.88 90 LEU A N 1
ATOM 683 C CA . LEU A 1 90 ? 15.038 -0.861 -3.025 1.00 95.88 90 LEU A CA 1
ATOM 684 C C . LEU A 1 90 ? 15.862 -0.645 -4.308 1.00 95.88 90 LEU A C 1
ATOM 686 O O . LEU A 1 90 ? 16.521 -1.567 -4.782 1.00 95.88 90 LEU A O 1
ATOM 690 N N . LEU A 1 91 ? 15.799 0.552 -4.896 1.00 95.62 91 LEU A N 1
ATOM 691 C CA . LEU A 1 91 ? 16.299 0.822 -6.252 1.00 95.62 91 LEU A CA 1
ATOM 692 C C . LEU A 1 91 ? 17.664 1.518 -6.282 1.00 95.62 91 LEU A C 1
ATOM 694 O O . LEU A 1 91 ? 18.340 1.489 -7.311 1.00 95.62 91 LEU A O 1
ATOM 698 N N . GLY A 1 92 ? 18.058 2.175 -5.190 1.00 94.81 92 GLY A N 1
ATOM 699 C CA . GLY A 1 92 ? 19.341 2.864 -5.043 1.00 94.81 92 GLY A CA 1
ATOM 700 C C . GLY A 1 92 ? 19.500 4.162 -5.846 1.00 94.81 92 GLY A C 1
ATOM 701 O O . GLY A 1 92 ? 20.498 4.855 -5.663 1.00 94.81 92 GLY A O 1
ATOM 702 N N . GLU A 1 93 ? 18.541 4.528 -6.705 1.00 93.62 93 GLU A N 1
ATOM 703 C CA . GLU A 1 93 ? 18.644 5.693 -7.590 1.00 93.62 93 GLU A CA 1
ATOM 704 C C . GLU A 1 93 ? 17.356 6.542 -7.602 1.00 93.62 93 GLU A C 1
ATOM 706 O O . GLU A 1 93 ? 16.289 6.030 -7.952 1.00 93.62 93 GLU A O 1
ATOM 711 N N . PRO A 1 94 ? 17.425 7.858 -7.308 1.00 92.06 94 PRO A N 1
ATOM 712 C CA . PRO A 1 94 ? 16.244 8.728 -7.246 1.00 92.06 94 PRO A CA 1
ATOM 713 C C . PRO A 1 94 ? 15.423 8.808 -8.540 1.00 92.06 94 PRO A C 1
ATOM 715 O O . PRO A 1 94 ? 14.200 8.916 -8.485 1.00 92.06 94 PRO A O 1
ATOM 718 N N . VAL A 1 95 ? 16.066 8.742 -9.711 1.00 92.19 95 VAL A N 1
ATOM 719 C CA . VAL A 1 95 ? 15.361 8.796 -11.005 1.00 92.19 95 VAL A CA 1
ATOM 720 C C . VAL A 1 95 ? 14.473 7.562 -11.189 1.00 92.19 95 VAL A C 1
ATOM 722 O O . VAL A 1 95 ? 13.319 7.682 -11.605 1.00 92.19 95 VAL A O 1
ATOM 725 N N . ARG A 1 96 ? 14.979 6.383 -10.807 1.00 95.31 96 ARG A N 1
ATOM 726 C CA . ARG A 1 96 ? 14.240 5.114 -10.870 1.00 95.31 96 ARG A CA 1
ATOM 727 C C . ARG A 1 96 ? 13.052 5.099 -9.908 1.00 95.31 96 ARG A C 1
ATOM 729 O O . ARG A 1 96 ? 12.025 4.520 -10.242 1.00 95.31 96 ARG A O 1
ATOM 736 N N . VAL A 1 97 ? 13.140 5.787 -8.765 1.00 96.38 97 VAL A N 1
ATOM 737 C CA . VAL A 1 97 ? 12.038 5.893 -7.787 1.00 96.38 97 VAL A CA 1
ATOM 738 C C . VAL A 1 97 ? 10.790 6.522 -8.397 1.00 96.38 97 VAL A C 1
ATOM 740 O O . VAL A 1 97 ? 9.699 5.976 -8.261 1.00 96.38 97 VAL A O 1
ATOM 743 N N . GLU A 1 98 ? 10.925 7.652 -9.089 1.00 93.25 98 GLU A N 1
ATOM 744 C CA . GLU A 1 98 ? 9.771 8.357 -9.661 1.00 93.25 98 GLU A CA 1
ATOM 745 C C . GLU A 1 98 ? 9.135 7.596 -10.833 1.00 93.25 98 GLU A C 1
ATOM 747 O O . GLU A 1 98 ? 7.914 7.674 -11.032 1.00 93.25 98 GLU A O 1
ATOM 752 N N . LEU A 1 99 ? 9.947 6.850 -11.588 1.00 95.94 99 LEU A N 1
ATOM 753 C CA . LEU A 1 99 ? 9.477 5.944 -12.633 1.00 95.94 99 LEU A CA 1
ATOM 754 C C . LEU A 1 99 ? 8.732 4.748 -12.027 1.00 95.94 99 LEU A C 1
ATOM 756 O O . LEU A 1 99 ? 7.585 4.493 -12.394 1.00 95.94 99 LEU A O 1
ATOM 760 N N . ALA A 1 100 ? 9.348 4.070 -11.056 1.00 97.06 100 ALA A N 1
ATOM 761 C CA . ALA A 1 100 ? 8.757 2.939 -10.353 1.00 97.06 100 ALA A CA 1
ATOM 762 C C . ALA A 1 100 ? 7.448 3.329 -9.661 1.00 97.06 100 ALA A C 1
ATOM 764 O O . ALA A 1 100 ? 6.463 2.610 -9.774 1.00 97.06 100 ALA A O 1
ATOM 765 N N . LEU A 1 101 ? 7.388 4.495 -9.012 1.00 95.12 101 LEU A N 1
ATOM 766 C CA . LEU A 1 101 ? 6.179 4.976 -8.346 1.00 95.12 101 LEU A CA 1
ATOM 767 C C . LEU A 1 101 ? 5.006 5.133 -9.324 1.00 95.12 101 LEU A C 1
ATOM 769 O O . LEU A 1 101 ? 3.904 4.661 -9.051 1.00 95.12 101 LEU A O 1
ATOM 773 N N . ARG A 1 102 ? 5.239 5.757 -10.486 1.00 93.88 102 ARG A N 1
ATOM 774 C CA . ARG A 1 102 ? 4.216 5.904 -11.539 1.00 93.88 102 ARG A CA 1
ATOM 775 C C . ARG A 1 102 ? 3.808 4.559 -12.126 1.00 93.88 102 ARG A C 1
ATOM 777 O O . ARG A 1 102 ? 2.632 4.344 -12.405 1.00 93.88 102 ARG A O 1
ATOM 784 N N . TRP A 1 103 ? 4.763 3.651 -12.288 1.00 97.12 103 TRP A N 1
ATOM 785 C CA . TRP A 1 103 ? 4.504 2.305 -12.782 1.00 97.12 103 TRP A CA 1
ATOM 786 C C . TRP A 1 103 ? 3.677 1.461 -11.794 1.00 97.12 103 TRP A C 1
ATOM 788 O O . TRP A 1 103 ? 2.716 0.807 -12.204 1.00 97.12 103 TRP A O 1
ATOM 798 N N . LEU A 1 104 ? 3.974 1.542 -10.492 1.00 96.69 104 LEU A N 1
ATOM 799 C CA . LEU A 1 104 ? 3.198 0.905 -9.421 1.00 96.69 104 LEU A CA 1
ATOM 800 C C . LEU A 1 104 ? 1.795 1.508 -9.296 1.00 96.69 104 LEU A C 1
ATOM 802 O O . LEU A 1 104 ? 0.825 0.767 -9.158 1.00 96.69 104 LEU A O 1
ATOM 806 N N . LEU A 1 105 ? 1.660 2.833 -9.425 1.00 94.69 105 LEU A N 1
ATOM 807 C CA . LEU A 1 105 ? 0.356 3.493 -9.548 1.00 94.69 105 LEU A CA 1
ATOM 808 C C . LEU A 1 105 ? -0.434 2.944 -10.740 1.00 94.69 105 LEU A C 1
ATOM 810 O O . LEU A 1 105 ? -1.630 2.698 -10.619 1.00 94.69 105 LEU A O 1
ATOM 814 N N . GLY A 1 106 ? 0.232 2.665 -11.862 1.00 95.44 106 GLY A N 1
ATOM 815 C CA . GLY A 1 106 ? -0.370 1.963 -12.994 1.00 95.44 106 GLY A CA 1
ATOM 816 C C . GLY A 1 106 ? -1.044 0.650 -12.584 1.00 95.44 106 GLY A C 1
ATOM 817 O O . GLY A 1 106 ? -2.176 0.405 -12.990 1.00 95.44 106 GLY A O 1
ATOM 818 N N . GLN A 1 107 ? -0.425 -0.132 -11.694 1.00 96.12 107 GLN A N 1
ATOM 819 C CA . GLN A 1 107 ? -1.000 -1.388 -11.190 1.00 96.12 107 GLN A CA 1
ATOM 820 C C . GLN A 1 107 ? -2.224 -1.176 -10.287 1.00 96.12 107 GLN A C 1
ATOM 822 O O . GLN A 1 107 ? -3.104 -2.033 -10.228 1.00 96.12 107 GLN A O 1
ATOM 827 N N . VAL A 1 108 ? -2.327 -0.028 -9.609 1.00 95.00 108 VAL A N 1
ATOM 828 C CA . VAL A 1 108 ? -3.515 0.330 -8.814 1.00 95.00 108 VAL A CA 1
ATOM 829 C C . VAL A 1 108 ? -4.737 0.519 -9.713 1.00 95.00 108 VAL A C 1
ATOM 831 O O . VAL A 1 108 ? -5.831 0.088 -9.347 1.00 95.00 108 VAL A O 1
ATOM 834 N N . PHE A 1 109 ? -4.566 1.127 -10.890 1.00 94.56 109 PHE A N 1
ATOM 835 C CA . PHE A 1 109 ? -5.666 1.461 -11.804 1.00 94.56 109 PHE A CA 1
ATOM 836 C C . PHE A 1 109 ? -5.929 0.392 -12.867 1.00 94.56 109 PHE A C 1
ATOM 838 O O . PHE A 1 109 ? -7.082 0.055 -13.133 1.00 94.56 109 PHE A O 1
ATOM 845 N N . ALA A 1 110 ? -4.872 -0.140 -13.470 1.00 94.75 110 ALA A N 1
ATOM 846 C CA . ALA A 1 110 ? -4.916 -1.078 -14.582 1.00 94.75 110 ALA A CA 1
ATOM 847 C C . ALA A 1 110 ? -3.799 -2.127 -14.420 1.00 94.75 110 ALA A C 1
ATOM 849 O O . ALA A 1 110 ? -2.742 -2.000 -15.043 1.00 94.75 110 ALA A O 1
ATOM 850 N N . PRO A 1 111 ? -4.022 -3.155 -13.575 1.00 97.19 111 PRO A N 1
ATOM 851 C CA . PRO A 1 111 ? -3.065 -4.235 -13.369 1.00 97.19 111 PRO A CA 1
ATOM 852 C C . PRO A 1 111 ? -2.609 -4.873 -14.681 1.00 97.19 111 PRO A C 1
ATOM 854 O O . PRO A 1 111 ? -3.428 -5.208 -15.542 1.00 97.19 111 PRO A O 1
ATOM 857 N N . LEU A 1 112 ? -1.302 -5.076 -14.813 1.00 97.25 112 LEU A N 1
ATOM 858 C CA . LEU A 1 112 ? -0.715 -5.790 -15.940 1.00 97.25 112 LEU A CA 1
ATOM 859 C C . LEU A 1 112 ? -0.813 -7.308 -15.752 1.00 97.25 112 LEU A C 1
ATOM 861 O O . LEU A 1 112 ? -0.971 -7.826 -14.646 1.00 97.25 112 LEU A O 1
ATOM 865 N N . ALA A 1 113 ? -0.664 -8.040 -16.858 1.00 97.19 113 ALA A N 1
ATOM 866 C CA . ALA A 1 113 ? -0.462 -9.482 -16.797 1.00 97.19 113 ALA A CA 1
ATOM 867 C C . ALA A 1 113 ? 0.865 -9.805 -16.072 1.00 97.19 113 ALA A C 1
ATOM 869 O O . ALA A 1 113 ? 1.844 -9.081 -16.274 1.00 97.19 113 ALA A O 1
ATOM 870 N N . PRO A 1 114 ? 0.949 -10.897 -15.286 1.00 97.25 114 PRO A N 1
ATOM 871 C CA . PRO A 1 114 ? 2.138 -11.203 -14.485 1.00 97.25 114 PRO A CA 1
ATOM 872 C C . PRO A 1 114 ? 3.456 -11.266 -15.267 1.00 97.25 114 PRO A C 1
ATOM 874 O O . PRO A 1 114 ? 4.489 -10.841 -14.753 1.00 97.25 114 PRO A O 1
ATOM 877 N N . ASP A 1 115 ? 3.431 -11.751 -16.509 1.00 97.31 115 ASP A N 1
ATOM 878 C CA . ASP A 1 115 ? 4.630 -11.813 -17.354 1.00 97.31 115 ASP A CA 1
ATOM 879 C C . ASP A 1 115 ? 5.115 -10.411 -17.751 1.00 97.31 115 ASP A C 1
ATOM 881 O O . ASP A 1 115 ? 6.304 -10.115 -17.646 1.00 97.31 115 ASP A O 1
ATOM 885 N N . ALA A 1 116 ? 4.187 -9.510 -18.092 1.00 97.19 116 ALA A N 1
ATOM 886 C CA . ALA A 1 116 ? 4.499 -8.113 -18.387 1.00 97.19 116 ALA A CA 1
ATOM 887 C C . ALA A 1 116 ? 5.005 -7.361 -17.145 1.00 97.19 116 ALA A C 1
ATOM 889 O O . ALA A 1 116 ? 5.868 -6.496 -17.270 1.00 97.19 116 ALA A O 1
ATOM 890 N N . VAL A 1 117 ? 4.512 -7.700 -15.945 1.00 98.00 117 VAL A N 1
ATOM 891 C CA . VAL A 1 117 ? 5.027 -7.137 -14.684 1.00 98.00 117 VAL A CA 1
ATOM 892 C C . VAL A 1 117 ? 6.500 -7.491 -14.501 1.00 98.00 117 VAL A C 1
ATOM 894 O O . VAL A 1 117 ? 7.305 -6.604 -14.231 1.00 98.00 117 VAL A O 1
ATOM 897 N N . LYS A 1 118 ? 6.863 -8.766 -14.680 1.00 96.69 118 LYS A N 1
ATOM 898 C CA . LYS A 1 118 ? 8.254 -9.222 -14.545 1.00 96.69 118 LYS A CA 1
ATOM 899 C C . LYS A 1 118 ? 9.172 -8.572 -15.574 1.00 96.69 118 LYS A C 1
ATOM 901 O O . LYS A 1 118 ? 10.253 -8.112 -15.219 1.00 96.69 118 LYS A O 1
ATOM 906 N N . GLU A 1 119 ? 8.736 -8.521 -16.831 1.00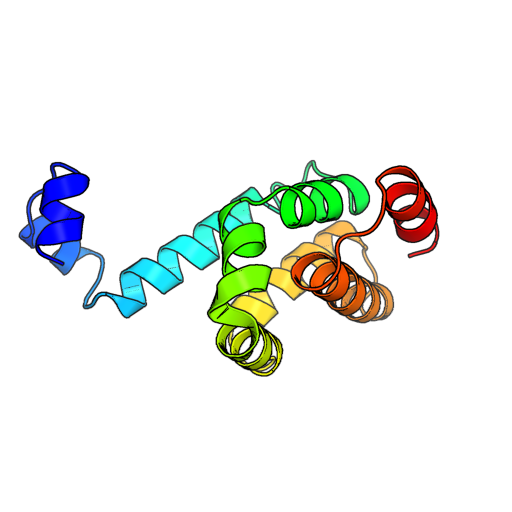 97.25 119 GLU A N 1
ATOM 907 C CA . GLU A 1 119 ? 9.509 -7.915 -17.917 1.00 97.25 119 GLU A CA 1
ATOM 908 C C . GLU A 1 119 ? 9.746 -6.418 -17.673 1.00 97.25 119 GLU A C 1
ATOM 910 O O . GLU A 1 119 ? 10.880 -5.950 -17.750 1.00 97.25 119 GLU A O 1
ATOM 915 N N . GLN A 1 120 ? 8.701 -5.671 -17.309 1.00 97.38 120 GLN A N 1
ATOM 916 C CA . GLN A 1 120 ? 8.822 -4.233 -17.064 1.00 97.38 120 GLN A CA 1
ATOM 917 C C . GLN A 1 120 ? 9.605 -3.921 -15.788 1.00 97.38 120 GLN A C 1
ATOM 919 O O . GLN A 1 120 ? 10.403 -2.989 -15.794 1.00 97.38 120 GLN A O 1
ATOM 924 N N . ALA A 1 121 ? 9.442 -4.707 -14.721 1.00 97.00 121 ALA A N 1
ATOM 925 C CA . ALA A 1 121 ? 10.215 -4.529 -13.494 1.00 97.00 121 ALA A CA 1
ATOM 926 C C . ALA A 1 121 ? 11.723 -4.707 -13.722 1.00 97.00 121 ALA A C 1
ATOM 928 O O . ALA A 1 121 ? 12.509 -4.012 -13.093 1.00 97.00 121 ALA A O 1
ATOM 929 N N . ALA A 1 122 ? 12.130 -5.606 -14.625 1.00 95.06 122 ALA A N 1
ATOM 930 C CA . ALA A 1 122 ? 13.538 -5.795 -14.980 1.00 95.06 122 ALA A CA 1
ATOM 931 C C . ALA A 1 122 ? 14.117 -4.634 -15.812 1.00 95.06 122 ALA A C 1
ATOM 933 O O . ALA A 1 122 ? 15.335 -4.464 -15.861 1.00 95.06 122 ALA A O 1
ATOM 934 N N . ALA A 1 123 ? 13.255 -3.861 -16.479 1.00 94.00 123 ALA A N 1
ATOM 935 C CA . ALA A 1 123 ? 13.632 -2.701 -17.284 1.00 94.00 123 ALA A CA 1
ATOM 936 C C . ALA A 1 123 ? 13.644 -1.381 -16.492 1.00 94.00 123 ALA A C 1
ATOM 938 O O . ALA A 1 123 ? 14.146 -0.376 -17.001 1.00 94.00 123 ALA A O 1
ATOM 939 N N . ILE A 1 124 ? 13.077 -1.377 -15.280 1.00 93.12 124 ILE A N 1
ATOM 940 C CA . ILE A 1 124 ? 13.101 -0.250 -14.340 1.00 93.12 124 ILE A CA 1
ATOM 941 C C . ILE A 1 124 ? 14.322 -0.379 -13.463 1.00 93.12 124 ILE A C 1
ATOM 943 O O . ILE A 1 124 ? 15.040 0.629 -13.337 1.00 93.12 124 ILE A O 1
#

Sequence (124 aa):
MIEIADNAQVSRATLYNHFRDKESVLRALIEFEIAQLFDGTRSLDQIALAISADSALAQMRRSDGAILANLASEVGDPLWALARSALLTLLGEPVRVELALRWLLGQVFAPLAPDAVKEQAAAI

InterPro domains:
  IPR001647 DNA-binding HTH domain, TetR-type [PF00440] (3-29)
  IPR001647 DNA-binding HTH domain, TetR-type [PS50977] (1-37)
  IPR009057 Homedomain-like superfamily [SSF46689] (3-42)

Foldseek 3Di:
DVVVCVVVVHDPVVCCVQAVDPVSVVVVVLLVVLCVLLVVPDALLRSLVVLLPDPVLVVCLVPPVVVLVVVLVPCVDVSVVSNLVSVCSRPVDNVVSVVSSVVSSCSSNPNDDSVVSVVVSVVD

pLDDT: mean 93.7, std 3.83, range [71.75, 98.25]

Radius of gyration: 16.32 Å; chains: 1; bounding box: 37×28×44 Å

Secondary structure (DSSP, 8-state):
-HHHHHHTT--HHHHHHH-SSHHHHHHHHHHHHHHHHT-SS--HHHHHHHHHH-HHHHHHHHH-HHHHHHHHH-TTSHHHHHHHHHHHHHHS-HHHHHHHHHHHHHHHHSPPPHHHHHHHHHH-